Protein AF-A0AAE3XKZ6-F1 (afdb_monomer_lite)

Sequence (153 aa):
MNQTIFKSIVPLAIIIVLFLSAFKDASKTRTFNVNGKDVKVLIPNDAQFIGKYKGSKSGFLVLNADGTGEFKYDYAYNENACPDKSFDIEWGLILESDGMPLKFEREYGYSYPVILKSQSGNHFEGCTEKILVDYLLVKKDGVHVSSSDDWKK

Foldseek 3Di:
DDDDDDDDCDPPPPPPPPPPPPDPPPFDKDWDQDPNDTFIFTLDQDPQPAAWFAAPAHWIWGAHSVQKIKTADRDDPPPQPQPNDIFIKGKGFTADPVRDGDWDQDPFGIKTWMKIATPDQAAPDSSDHRIDIWIFGQGPVGTATGPHPGRGD

pLDDT: mean 82.16, std 16.88, range [40.28, 97.5]

Organism: NCBI:txid866807

Structure (mmCIF, N/CA/C/O backbone):
data_AF-A0AAE3XKZ6-F1
#
_entry.id   AF-A0AAE3XKZ6-F1
#
loop_
_atom_site.group_PDB
_atom_site.id
_atom_site.type_symbol
_atom_site.label_atom_id
_atom_site.label_alt_id
_atom_site.label_comp_id
_atom_site.label_asym_id
_atom_site.label_entity_id
_atom_site.label_seq_id
_atom_site.pdbx_PDB_ins_code
_atom_site.Cartn_x
_atom_site.Cartn_y
_atom_site.Cartn_z
_atom_site.occupancy
_atom_site.B_iso_or_equiv
_atom_site.auth_seq_id
_atom_site.auth_comp_id
_atom_site.auth_asym_id
_atom_site.auth_atom_id
_atom_site.pdbx_PDB_model_num
ATOM 1 N N . MET A 1 1 ? -26.130 -57.502 53.503 1.00 43.00 1 MET A N 1
ATOM 2 C CA . MET A 1 1 ? -24.767 -56.934 53.416 1.00 43.00 1 MET A CA 1
ATOM 3 C C . MET A 1 1 ? -24.661 -56.183 52.096 1.00 43.00 1 MET A C 1
ATOM 5 O O . MET A 1 1 ? -24.455 -56.823 51.078 1.00 43.00 1 MET A O 1
ATOM 9 N N . ASN A 1 2 ? -24.885 -54.866 52.093 1.00 40.28 2 ASN A N 1
ATOM 10 C CA . ASN A 1 2 ? -24.761 -54.032 50.891 1.00 40.28 2 ASN A CA 1
ATOM 11 C C . ASN A 1 2 ? -23.495 -53.187 51.016 1.00 40.28 2 ASN A C 1
ATOM 13 O O . ASN A 1 2 ? -23.367 -52.415 51.963 1.00 40.28 2 ASN A O 1
ATOM 17 N N . GLN A 1 3 ? -22.554 -53.385 50.093 1.00 46.97 3 GLN A N 1
ATOM 18 C CA . GLN A 1 3 ? -21.305 -52.637 50.035 1.00 46.97 3 GLN A CA 1
ATOM 19 C C . GLN A 1 3 ? -21.510 -51.296 49.325 1.00 46.97 3 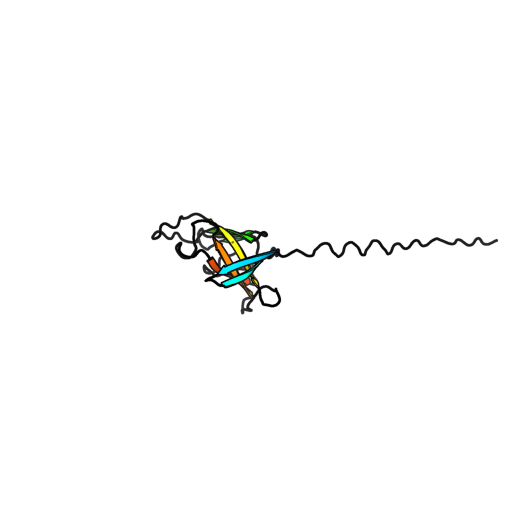GLN A C 1
ATOM 21 O O . GLN A 1 3 ? -21.991 -51.229 48.195 1.00 46.97 3 GLN A O 1
ATOM 26 N N . THR A 1 4 ? -21.115 -50.233 50.016 1.00 51.66 4 THR A N 1
ATOM 27 C CA . THR A 1 4 ? -21.070 -48.849 49.550 1.00 51.66 4 THR A CA 1
ATOM 28 C C . THR A 1 4 ? -19.825 -48.646 48.684 1.00 51.66 4 THR A C 1
ATOM 30 O O . THR A 1 4 ? -18.706 -48.776 49.176 1.00 51.66 4 THR A O 1
ATOM 33 N N . ILE A 1 5 ? -19.996 -48.309 47.403 1.00 54.22 5 ILE A N 1
ATOM 34 C CA . ILE A 1 5 ? -18.893 -47.923 46.510 1.00 54.22 5 ILE A CA 1
ATOM 35 C C . ILE A 1 5 ? -18.830 -46.392 46.463 1.00 54.22 5 ILE A C 1
ATOM 37 O O . ILE A 1 5 ? -19.607 -45.752 45.757 1.00 54.22 5 ILE A O 1
ATOM 41 N N . PHE A 1 6 ? -17.887 -45.802 47.197 1.00 51.69 6 PHE A N 1
ATOM 42 C CA . PHE A 1 6 ? -17.476 -44.411 46.997 1.00 51.69 6 PHE A CA 1
ATOM 43 C C . PHE A 1 6 ? -16.521 -44.348 45.796 1.00 51.69 6 PHE A C 1
ATOM 45 O O . PHE A 1 6 ? -15.368 -44.766 45.885 1.00 51.69 6 PHE A O 1
ATOM 52 N N . LYS A 1 7 ? -17.001 -43.838 44.654 1.00 51.47 7 LYS A N 1
ATOM 53 C CA . LYS A 1 7 ? -16.144 -43.484 43.515 1.00 51.47 7 LYS A CA 1
ATOM 54 C C . LYS A 1 7 ? -15.578 -42.082 43.726 1.00 51.47 7 LYS A C 1
ATOM 56 O O . LYS A 1 7 ? -16.319 -41.107 43.791 1.00 51.47 7 LYS A O 1
ATOM 61 N N . SER A 1 8 ? -14.256 -42.021 43.824 1.00 54.44 8 SER A N 1
ATOM 62 C CA . SER A 1 8 ? -13.452 -40.802 43.841 1.00 54.44 8 SER A CA 1
ATOM 63 C C . SER A 1 8 ? -13.639 -40.029 42.529 1.00 54.44 8 SER A C 1
ATOM 65 O O . SER A 1 8 ? -13.250 -40.510 41.464 1.00 54.44 8 SER A O 1
ATOM 67 N N . ILE A 1 9 ? -14.269 -38.854 42.593 1.00 58.16 9 ILE A N 1
ATOM 68 C CA . ILE A 1 9 ? -14.385 -37.917 41.469 1.00 58.16 9 ILE A CA 1
ATOM 69 C C . ILE A 1 9 ? -13.189 -36.967 41.568 1.00 58.16 9 ILE A C 1
ATOM 71 O O . ILE A 1 9 ? -13.232 -35.955 42.261 1.00 58.16 9 ILE A O 1
ATOM 75 N N . VAL A 1 10 ? -12.093 -37.323 40.902 1.00 57.53 10 VAL A N 1
ATOM 76 C CA . VAL A 1 10 ? -10.996 -36.384 40.631 1.00 57.53 10 VAL A CA 1
ATOM 77 C C . VAL A 1 10 ? -11.523 -35.351 39.621 1.00 57.53 10 VAL A C 1
ATOM 79 O O . VAL A 1 10 ? -12.139 -35.753 38.630 1.00 57.53 10 VAL A O 1
ATOM 82 N N . PRO A 1 11 ? -11.346 -34.033 39.835 1.00 51.25 11 PRO A N 1
ATOM 83 C CA . PRO A 1 11 ? -11.998 -33.020 39.016 1.00 51.25 11 PRO A CA 1
ATOM 84 C C . PRO A 1 11 ? -11.310 -32.922 37.650 1.00 51.25 11 PRO A C 1
ATOM 86 O O . PRO A 1 11 ? -10.300 -32.243 37.479 1.00 51.25 11 PRO A O 1
ATOM 89 N N . LEU A 1 12 ? -11.898 -33.573 36.647 1.00 50.00 12 LEU A N 1
ATOM 90 C CA . LEU A 1 12 ? -11.538 -33.500 35.225 1.00 50.00 12 LEU A CA 1
ATOM 91 C C . LEU A 1 12 ? -11.951 -32.150 34.589 1.00 50.00 12 LEU A C 1
ATOM 93 O O . LEU A 1 12 ? -12.430 -32.105 33.462 1.00 50.00 12 LEU A O 1
ATOM 97 N N . ALA A 1 13 ? -11.834 -31.045 35.330 1.00 51.38 13 ALA A N 1
ATOM 98 C CA . ALA A 1 13 ? -12.337 -29.725 34.933 1.00 51.38 13 ALA A CA 1
ATOM 99 C C . ALA A 1 13 ? -11.230 -28.666 34.748 1.00 51.38 13 ALA A C 1
ATOM 101 O O . ALA A 1 13 ? -11.522 -27.543 34.353 1.00 51.38 13 ALA A O 1
ATOM 102 N N . ILE A 1 14 ? -9.956 -29.001 34.998 1.00 51.72 14 ILE A N 1
ATOM 103 C CA . ILE A 1 14 ? -8.852 -28.015 35.074 1.00 51.72 14 ILE A CA 1
ATOM 104 C C . ILE A 1 14 ? -7.920 -28.037 33.836 1.00 51.72 14 ILE A C 1
ATOM 106 O O . ILE A 1 14 ? -6.940 -27.307 33.785 1.00 51.72 14 ILE A O 1
ATOM 110 N N . ILE A 1 15 ? -8.221 -28.808 32.780 1.00 51.91 15 ILE A N 1
ATOM 111 C CA . ILE A 1 15 ? -7.340 -28.903 31.585 1.00 51.91 15 ILE A CA 1
ATOM 112 C C . ILE A 1 15 ? -7.881 -28.141 30.352 1.00 51.91 15 ILE A C 1
ATOM 114 O O . ILE A 1 15 ? -7.160 -27.949 29.380 1.00 51.91 15 ILE A O 1
ATOM 118 N N . ILE A 1 16 ? -9.104 -27.595 30.392 1.00 52.44 16 ILE A N 1
ATOM 119 C CA . ILE A 1 16 ? -9.720 -26.913 29.228 1.00 52.44 16 ILE A CA 1
ATOM 120 C C . ILE A 1 16 ? -9.488 -25.383 29.218 1.00 52.44 16 ILE A C 1
ATOM 122 O O . ILE A 1 16 ? -9.698 -24.727 28.203 1.00 52.44 16 ILE A O 1
ATOM 126 N N . VAL A 1 17 ? -8.970 -24.789 30.300 1.00 49.69 17 VAL A N 1
ATOM 127 C CA . VAL A 1 17 ? -8.809 -23.319 30.403 1.00 49.69 17 VAL A CA 1
ATOM 128 C C . VAL A 1 17 ? -7.483 -22.799 29.808 1.00 49.69 17 VAL A C 1
ATOM 130 O O . VAL A 1 17 ? -7.335 -21.602 29.586 1.00 49.69 17 VAL A O 1
ATOM 133 N N . LEU A 1 18 ? -6.526 -23.671 29.467 1.00 49.06 18 LEU A N 1
ATOM 134 C CA . LEU A 1 18 ? -5.186 -23.260 29.003 1.00 49.06 18 LEU A CA 1
ATOM 135 C C . LEU A 1 18 ? -5.008 -23.163 27.476 1.00 49.06 18 LEU A C 1
ATOM 137 O O . LEU A 1 18 ? -3.939 -22.760 27.029 1.00 49.06 18 LEU A O 1
ATOM 141 N N . PHE A 1 19 ? -6.029 -23.476 26.670 1.00 50.69 19 PHE A N 1
ATOM 142 C CA . PHE A 1 19 ? -5.918 -23.461 25.199 1.00 50.69 19 PHE A CA 1
ATOM 143 C C . PHE A 1 19 ? -6.570 -22.252 24.503 1.00 50.69 19 PHE A C 1
ATOM 145 O O . PHE A 1 19 ? -6.571 -22.177 23.278 1.00 50.69 19 PHE A O 1
ATOM 152 N N . LEU A 1 20 ? -7.107 -21.285 25.257 1.00 52.12 20 LEU A N 1
ATOM 153 C CA . LEU A 1 20 ? -7.819 -20.119 24.703 1.00 52.12 20 LEU A CA 1
ATOM 154 C C . LEU A 1 20 ? -6.960 -18.850 24.549 1.00 52.12 20 LEU A C 1
ATOM 156 O O . LEU A 1 20 ? -7.454 -17.837 24.065 1.00 52.12 20 LEU A O 1
ATOM 160 N N . SER A 1 21 ? -5.680 -18.875 24.928 1.00 48.94 21 SER A N 1
ATOM 161 C CA . SER A 1 21 ? -4.798 -17.695 24.886 1.00 48.94 21 SER A CA 1
ATOM 162 C C . SER A 1 21 ? -3.823 -17.654 23.698 1.00 48.94 21 SER A C 1
ATOM 164 O O . SER A 1 21 ? -3.067 -16.692 23.579 1.00 48.94 21 SER A O 1
ATOM 166 N N . ALA A 1 22 ? -3.830 -18.650 22.803 1.00 51.69 22 ALA A N 1
ATOM 167 C CA . ALA A 1 22 ? -2.745 -18.854 21.833 1.00 51.69 22 ALA A CA 1
ATOM 168 C C . ALA A 1 22 ? -2.885 -18.142 20.472 1.00 51.69 22 ALA A C 1
ATOM 170 O O . ALA A 1 22 ? -1.966 -18.227 19.666 1.00 51.69 22 ALA A O 1
ATOM 171 N N . PHE A 1 23 ? -3.967 -17.407 20.204 1.00 54.72 23 PHE A N 1
ATOM 172 C CA . PHE A 1 23 ? -4.145 -16.733 18.907 1.00 54.72 23 PHE A CA 1
ATOM 173 C C . PHE A 1 23 ? -4.517 -15.259 19.067 1.00 54.72 23 PHE A C 1
ATOM 175 O O . PHE A 1 23 ? -5.486 -14.773 18.494 1.00 54.72 23 PHE A O 1
ATOM 182 N N . LYS A 1 24 ? -3.736 -14.512 19.854 1.00 53.31 24 LYS A N 1
ATOM 183 C CA . LYS A 1 24 ? -3.596 -13.083 19.560 1.00 53.31 24 LYS A CA 1
ATOM 184 C C . LYS A 1 24 ? -2.589 -12.982 18.428 1.00 53.31 24 LYS A C 1
ATOM 186 O O . LYS A 1 24 ? -1.390 -12.922 18.689 1.00 53.31 24 LYS A O 1
ATOM 191 N N . ASP A 1 25 ? -3.079 -13.021 17.190 1.00 61.12 25 ASP A N 1
ATOM 192 C CA . ASP A 1 25 ? -2.306 -12.587 16.031 1.00 61.12 25 ASP A CA 1
ATOM 193 C C . ASP A 1 25 ? -1.732 -11.211 16.359 1.00 61.12 25 ASP A C 1
ATOM 195 O O . ASP A 1 25 ? -2.457 -10.218 16.442 1.00 61.12 25 ASP A O 1
ATOM 199 N N . ALA A 1 26 ? -0.436 -11.169 16.667 1.00 62.91 26 ALA A N 1
ATOM 200 C CA . ALA A 1 26 ? 0.248 -9.939 17.010 1.00 62.91 26 ALA A CA 1
ATOM 201 C C . ALA A 1 26 ? 0.413 -9.148 15.716 1.00 62.91 26 ALA A C 1
ATOM 203 O O . ALA A 1 26 ? 1.452 -9.213 15.059 1.00 62.91 26 ALA A O 1
ATOM 204 N N . SER A 1 27 ? -0.645 -8.440 15.327 1.00 70.00 27 SER A N 1
ATOM 205 C CA . SER A 1 27 ? -0.598 -7.479 14.242 1.00 70.00 27 SER A CA 1
ATOM 206 C C . SER A 1 27 ? 0.545 -6.512 14.532 1.00 70.00 27 SER A C 1
ATOM 208 O O . SER A 1 27 ? 0.570 -5.857 15.581 1.00 70.00 27 SER A O 1
ATOM 210 N N . LYS A 1 28 ? 1.536 -6.474 13.644 1.00 89.50 28 LYS A N 1
ATOM 211 C CA . LYS A 1 28 ? 2.734 -5.661 13.851 1.00 89.50 28 LYS A CA 1
ATOM 212 C C . LYS A 1 28 ? 2.410 -4.225 13.472 1.00 89.50 28 LYS A C 1
ATOM 214 O O . LYS A 1 28 ? 1.705 -3.982 12.500 1.00 89.50 28 LYS A O 1
ATOM 219 N N . THR A 1 29 ? 2.938 -3.262 14.215 1.00 93.44 29 THR A N 1
ATOM 220 C CA . THR A 1 29 ? 2.846 -1.848 13.834 1.00 93.44 29 THR A CA 1
ATOM 221 C C . THR A 1 29 ? 4.214 -1.316 13.446 1.00 93.44 29 THR A C 1
ATOM 223 O O . THR A 1 29 ? 5.218 -1.727 14.028 1.00 93.44 29 THR A O 1
ATOM 226 N N . ARG A 1 30 ? 4.252 -0.371 12.509 1.00 94.69 30 ARG A N 1
ATOM 227 C CA . ARG A 1 30 ? 5.458 0.366 12.105 1.00 94.69 30 ARG A CA 1
ATOM 228 C C . ARG A 1 30 ? 5.140 1.859 12.052 1.00 94.69 30 ARG A C 1
ATOM 230 O O . ARG A 1 30 ? 3.975 2.236 11.987 1.00 94.69 30 ARG A O 1
ATOM 237 N N . THR A 1 31 ? 6.165 2.701 12.076 1.00 96.12 31 THR A N 1
ATOM 238 C CA . THR A 1 31 ? 6.031 4.140 11.831 1.00 96.12 31 THR A CA 1
ATOM 239 C C . THR A 1 31 ? 6.758 4.503 10.543 1.00 96.12 31 THR A C 1
ATOM 241 O O . THR A 1 31 ? 7.909 4.107 10.348 1.00 96.12 31 THR A O 1
ATOM 244 N N . PHE A 1 32 ? 6.096 5.264 9.678 1.00 94.88 32 PHE A N 1
ATOM 245 C CA . PHE A 1 32 ? 6.702 5.904 8.514 1.00 94.88 32 PHE A CA 1
ATOM 246 C C . PHE A 1 32 ? 6.743 7.415 8.717 1.00 94.88 32 PHE A C 1
ATOM 248 O O . PHE A 1 32 ? 5.802 7.982 9.260 1.00 94.88 32 PHE A O 1
ATOM 255 N N . ASN A 1 33 ? 7.805 8.074 8.257 1.00 93.75 33 ASN A N 1
ATOM 256 C CA . ASN A 1 33 ? 7.850 9.532 8.213 1.00 93.75 33 ASN A CA 1
ATOM 257 C C . ASN A 1 33 ? 7.366 10.002 6.836 1.00 93.75 33 ASN A C 1
ATOM 259 O O . ASN A 1 33 ? 8.064 9.806 5.845 1.00 93.75 33 ASN A O 1
ATOM 263 N N . VAL A 1 34 ? 6.166 10.574 6.776 1.00 92.00 34 VAL A N 1
ATOM 264 C CA . VAL A 1 34 ? 5.533 11.079 5.553 1.00 92.00 34 VAL A CA 1
ATOM 265 C C . VAL A 1 34 ? 5.507 12.600 5.630 1.00 92.00 34 VAL A C 1
ATOM 267 O O . VAL A 1 34 ? 4.826 13.164 6.486 1.00 92.00 34 VAL A O 1
ATOM 270 N N . ASN A 1 35 ? 6.259 13.278 4.760 1.00 90.06 35 ASN A N 1
ATOM 271 C CA . ASN A 1 35 ? 6.336 14.746 4.716 1.00 90.06 35 ASN A CA 1
ATOM 272 C C . ASN A 1 35 ? 6.650 15.382 6.086 1.00 90.06 35 ASN A C 1
ATOM 274 O O . ASN A 1 35 ? 6.020 16.357 6.497 1.00 90.06 35 ASN A O 1
ATOM 278 N N . GLY A 1 36 ? 7.597 14.792 6.825 1.00 91.81 36 GLY A N 1
ATOM 279 C CA . GLY A 1 36 ? 8.010 15.269 8.147 1.00 91.81 36 GLY A CA 1
ATOM 280 C C . GLY A 1 36 ? 7.074 14.879 9.294 1.00 91.81 36 GLY A C 1
ATOM 281 O O . GLY A 1 36 ? 7.331 15.270 10.430 1.00 91.81 36 GLY A O 1
ATOM 282 N N . LYS A 1 37 ? 6.009 14.111 9.033 1.00 94.56 37 LYS A N 1
ATOM 283 C CA . LYS A 1 37 ? 5.075 13.626 10.056 1.00 94.56 37 LYS A CA 1
ATOM 284 C C . LYS A 1 37 ? 5.204 12.125 10.248 1.00 94.56 37 LYS A C 1
ATOM 286 O O . LYS A 1 37 ? 5.184 11.366 9.282 1.00 94.56 37 LYS A O 1
ATOM 291 N N . ASP A 1 38 ? 5.264 11.699 11.501 1.00 96.00 38 ASP A N 1
ATOM 292 C CA . ASP A 1 38 ? 5.258 10.284 11.847 1.00 96.00 38 ASP A CA 1
ATOM 293 C C . ASP A 1 38 ? 3.836 9.724 11.750 1.00 96.00 38 ASP A C 1
ATOM 295 O O . ASP A 1 38 ? 2.927 10.139 12.470 1.00 96.00 38 ASP A O 1
ATOM 299 N N . VAL A 1 39 ? 3.646 8.769 10.841 1.00 96.31 39 VAL A N 1
ATOM 300 C CA . VAL A 1 39 ? 2.387 8.066 10.606 1.00 96.31 39 VAL A CA 1
ATOM 301 C C . VAL A 1 39 ? 2.550 6.621 11.046 1.00 96.31 39 VAL A C 1
ATOM 303 O O . VAL A 1 39 ? 3.386 5.880 10.522 1.00 96.31 39 VAL A O 1
ATOM 306 N N . LYS A 1 40 ? 1.743 6.211 12.026 1.00 96.44 40 LYS A N 1
ATOM 307 C CA . LYS A 1 40 ? 1.706 4.828 12.492 1.00 96.44 40 LYS A CA 1
ATOM 308 C C . LYS A 1 40 ? 0.849 3.991 11.549 1.00 96.44 40 LYS A C 1
ATOM 310 O O . LYS A 1 40 ? -0.273 4.369 11.216 1.00 96.44 40 LYS A O 1
ATOM 315 N N . VAL A 1 41 ? 1.375 2.838 11.164 1.00 96.75 41 VAL A N 1
ATOM 316 C CA . VAL A 1 41 ? 0.704 1.878 10.295 1.00 96.75 41 VAL A CA 1
ATOM 317 C C . VAL A 1 41 ? 0.586 0.508 10.948 1.00 96.75 41 VAL A C 1
ATOM 319 O O . VAL A 1 41 ? 1.420 0.118 11.772 1.00 96.75 41 VAL A O 1
ATOM 322 N N . LEU A 1 42 ? -0.439 -0.231 10.540 1.00 96.12 42 LEU A N 1
ATOM 323 C CA . LEU A 1 42 ? -0.629 -1.647 10.803 1.00 96.12 42 LEU A CA 1
ATOM 324 C C . LEU A 1 42 ? -0.072 -2.470 9.648 1.00 96.12 42 LEU A C 1
ATOM 326 O O . LEU A 1 42 ? -0.373 -2.204 8.489 1.00 96.12 42 LEU A O 1
ATOM 330 N N . ILE A 1 43 ? 0.667 -3.519 9.970 1.00 94.75 43 ILE A N 1
ATOM 331 C CA . ILE A 1 43 ? 0.971 -4.613 9.056 1.00 94.75 43 ILE A CA 1
ATOM 332 C C . ILE A 1 43 ? -0.097 -5.678 9.328 1.00 94.75 43 ILE A C 1
ATOM 334 O O . ILE A 1 43 ? -0.026 -6.352 10.365 1.00 94.75 43 ILE A O 1
ATOM 338 N N . PRO A 1 44 ? -1.146 -5.775 8.492 1.00 89.31 44 PRO A N 1
ATOM 339 C CA . PRO A 1 44 ? -2.227 -6.711 8.746 1.00 89.31 44 PRO A CA 1
ATOM 340 C C . PRO A 1 44 ? -1.745 -8.145 8.496 1.00 89.31 44 PRO A C 1
ATOM 342 O O . PRO A 1 44 ? -1.145 -8.437 7.466 1.00 89.31 44 PRO A O 1
ATOM 345 N N . ASN A 1 45 ? -2.088 -9.059 9.407 1.00 84.50 45 ASN A N 1
ATOM 346 C CA . ASN A 1 45 ? -1.956 -10.505 9.173 1.00 84.50 45 ASN A CA 1
ATOM 347 C C . ASN A 1 45 ? -3.123 -11.063 8.336 1.00 84.50 45 ASN A C 1
ATOM 349 O O . ASN A 1 45 ? -3.193 -12.262 8.078 1.00 84.50 45 ASN A O 1
ATOM 353 N N . ASP A 1 46 ? -4.065 -10.207 7.938 1.00 87.12 46 ASP A N 1
ATOM 354 C CA . ASP A 1 46 ? -5.249 -10.610 7.197 1.00 87.12 46 ASP A CA 1
ATOM 355 C C . ASP A 1 46 ? -4.886 -11.023 5.762 1.00 87.12 46 ASP A C 1
ATOM 357 O O . ASP A 1 46 ? -4.403 -10.222 4.950 1.00 87.12 46 ASP A O 1
ATOM 361 N N . ALA A 1 47 ? -5.166 -12.288 5.444 1.00 88.00 47 ALA A N 1
ATOM 362 C CA . ALA A 1 47 ? -4.916 -12.887 4.141 1.00 88.00 47 ALA A CA 1
ATOM 363 C C . ALA A 1 47 ? -5.640 -12.162 2.992 1.00 88.00 47 ALA A C 1
ATOM 365 O O . ALA A 1 47 ? -5.226 -12.293 1.835 1.00 88.00 47 ALA A O 1
ATOM 366 N N . GLN A 1 48 ? -6.686 -11.371 3.272 1.00 93.31 48 GLN A N 1
ATOM 367 C CA . GLN A 1 48 ? -7.381 -10.611 2.235 1.00 93.31 48 GLN A CA 1
ATOM 368 C C . GLN A 1 48 ? -6.456 -9.597 1.543 1.00 93.31 48 GLN A C 1
ATOM 370 O O . GLN A 1 48 ? -6.505 -9.480 0.319 1.00 93.31 48 GLN A O 1
ATOM 375 N N . PHE A 1 49 ? -5.542 -8.948 2.278 1.00 94.44 49 PHE A N 1
ATOM 376 C CA . PHE A 1 49 ? -4.638 -7.926 1.728 1.00 94.44 49 PHE A CA 1
ATOM 377 C C . PHE A 1 49 ? -3.312 -8.495 1.203 1.00 94.44 49 PHE A C 1
ATOM 379 O O . PHE A 1 49 ? -2.669 -7.885 0.352 1.00 94.44 49 PHE A O 1
ATOM 386 N N . ILE A 1 50 ? -2.898 -9.666 1.681 1.00 95.25 50 ILE A N 1
ATOM 387 C CA . ILE A 1 50 ? -1.609 -10.278 1.327 1.00 95.25 50 ILE A CA 1
ATOM 388 C C . ILE A 1 50 ? -1.708 -10.983 -0.025 1.00 95.25 50 ILE A C 1
ATOM 390 O O . ILE A 1 50 ? -2.599 -11.805 -0.230 1.00 95.25 50 ILE A O 1
ATOM 394 N N . GLY A 1 51 ? -0.780 -10.718 -0.941 1.00 95.56 51 GLY A N 1
ATOM 395 C CA . GLY A 1 51 ? -0.711 -11.382 -2.244 1.00 95.56 51 GLY A CA 1
ATOM 396 C C . GLY A 1 51 ? -0.241 -10.467 -3.368 1.00 95.56 51 GLY A C 1
ATOM 397 O O . GLY A 1 51 ? 0.264 -9.374 -3.123 1.00 95.56 51 GLY A O 1
ATOM 398 N N . LYS A 1 52 ? -0.393 -10.940 -4.610 1.00 96.00 52 LYS A N 1
ATOM 399 C CA . LYS A 1 52 ? 0.012 -10.220 -5.821 1.00 96.00 52 LYS A CA 1
ATOM 400 C C . LYS A 1 52 ? -1.199 -9.603 -6.515 1.00 96.00 52 LYS A C 1
ATOM 402 O O . LYS A 1 52 ? -2.094 -10.327 -6.923 1.00 96.00 52 LYS A O 1
ATOM 407 N N . TYR A 1 53 ? -1.163 -8.295 -6.707 1.00 94.44 53 TYR A N 1
ATOM 408 C CA . TYR A 1 53 ? -2.103 -7.500 -7.484 1.00 94.44 53 TYR A CA 1
ATOM 409 C C . TYR A 1 53 ? -1.493 -7.244 -8.856 1.00 94.44 53 TYR A C 1
ATOM 411 O O . TYR A 1 53 ? -0.344 -6.811 -8.949 1.00 94.44 53 TYR A O 1
ATOM 419 N N . LYS A 1 54 ? -2.230 -7.541 -9.921 1.00 92.69 54 LYS A N 1
ATOM 420 C CA . LYS A 1 54 ? -1.773 -7.373 -11.301 1.00 92.69 54 LYS A CA 1
ATOM 421 C C . LYS A 1 54 ? -2.376 -6.117 -11.902 1.00 92.69 54 LYS A C 1
ATOM 423 O O . LYS A 1 54 ? -3.583 -5.908 -11.795 1.00 92.69 54 LYS A O 1
ATOM 428 N N . GLY A 1 55 ? -1.529 -5.333 -12.556 1.00 87.19 55 GLY A N 1
ATOM 429 C CA . GLY A 1 55 ? -1.959 -4.232 -13.396 1.00 87.19 55 GLY A CA 1
ATOM 430 C C . GLY A 1 55 ? -2.537 -4.672 -14.727 1.00 87.19 55 GLY A C 1
ATOM 431 O O . GLY A 1 55 ? -2.582 -5.859 -15.055 1.00 87.19 55 GLY A O 1
ATOM 432 N N . SER A 1 56 ? -3.001 -3.684 -15.486 1.00 82.81 56 SER A N 1
ATOM 433 C CA . SER A 1 56 ? -3.628 -3.886 -16.791 1.00 82.81 56 SER A CA 1
ATOM 434 C C . SER A 1 56 ? -2.631 -4.350 -17.859 1.00 82.81 56 SER A C 1
ATOM 436 O O . SER A 1 56 ? -3.016 -5.024 -18.815 1.00 82.81 56 SER A O 1
ATOM 438 N N . LYS A 1 57 ? -1.347 -4.006 -17.695 1.00 85.62 57 LYS A N 1
ATOM 439 C CA . LYS A 1 57 ? -0.242 -4.381 -18.579 1.00 85.62 57 LYS A CA 1
ATOM 440 C C . LYS A 1 57 ? 0.723 -5.315 -17.842 1.00 85.62 57 LYS A C 1
ATOM 442 O O . LYS A 1 57 ? 0.414 -6.484 -17.630 1.00 85.62 57 LYS A O 1
ATOM 447 N N . SER A 1 58 ? 1.926 -4.843 -17.518 1.00 87.94 58 SER A N 1
ATOM 448 C CA . SER A 1 58 ? 2.996 -5.642 -16.909 1.00 87.94 58 SER A CA 1
ATOM 449 C C . SER A 1 58 ? 3.306 -5.241 -15.464 1.00 87.94 58 SER A C 1
ATOM 451 O O . SER A 1 58 ? 4.176 -5.859 -14.840 1.00 87.94 58 SER A O 1
ATOM 453 N N . GLY A 1 59 ? 2.598 -4.238 -14.937 1.00 89.50 59 GLY A N 1
ATOM 454 C CA . GLY A 1 59 ? 2.744 -3.750 -13.574 1.00 89.50 59 GLY A CA 1
ATOM 455 C C . GLY A 1 59 ? 2.164 -4.711 -12.551 1.00 89.50 59 GLY A C 1
ATOM 456 O O . GLY A 1 59 ? 1.292 -5.533 -12.852 1.00 89.50 59 GLY A O 1
ATOM 457 N N . PHE A 1 60 ? 2.675 -4.634 -11.329 1.00 93.38 60 PHE A N 1
ATOM 458 C CA . PHE A 1 60 ? 2.150 -5.407 -10.216 1.00 93.38 60 PHE A CA 1
ATOM 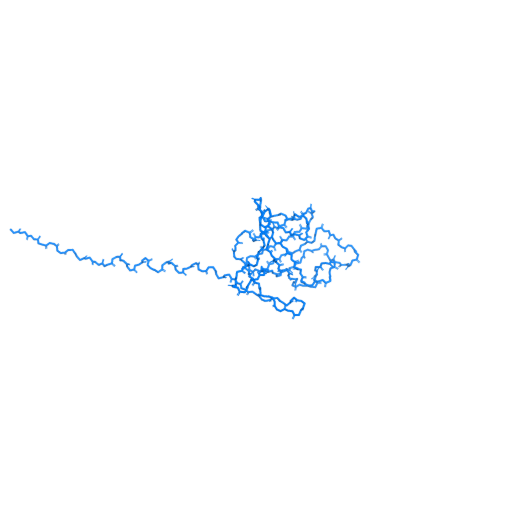459 C C . PHE A 1 60 ? 2.565 -4.832 -8.861 1.00 93.38 60 PHE A C 1
ATOM 461 O O . PHE A 1 60 ? 3.578 -4.147 -8.737 1.00 93.38 60 PHE A O 1
ATOM 468 N N . LEU A 1 61 ? 1.808 -5.201 -7.831 1.00 94.88 61 LEU A N 1
ATOM 469 C CA . LEU A 1 61 ? 2.136 -4.995 -6.423 1.00 94.88 61 LEU A CA 1
ATOM 470 C C . LEU A 1 61 ? 2.112 -6.351 -5.720 1.00 94.88 61 LEU A C 1
ATOM 472 O O . LEU A 1 61 ? 1.145 -7.090 -5.854 1.00 94.88 61 LEU A O 1
ATOM 476 N N . VAL A 1 62 ? 3.144 -6.690 -4.960 1.00 96.88 62 VAL A N 1
ATOM 477 C CA . VAL A 1 62 ? 3.150 -7.832 -4.041 1.00 96.88 62 VAL A CA 1
ATOM 478 C C . VAL A 1 62 ? 3.165 -7.290 -2.623 1.00 96.88 62 VAL A C 1
ATOM 480 O O . VAL A 1 62 ? 4.033 -6.490 -2.293 1.00 96.88 62 VAL A O 1
ATOM 483 N N . LEU A 1 63 ? 2.227 -7.735 -1.791 1.00 97.06 63 LEU A N 1
ATOM 484 C CA . LEU A 1 63 ? 2.163 -7.409 -0.369 1.00 97.06 63 LEU A CA 1
ATOM 485 C C . LEU A 1 63 ? 2.391 -8.674 0.458 1.00 97.06 63 LEU A C 1
ATOM 487 O O . LEU A 1 63 ? 1.587 -9.604 0.388 1.00 97.06 63 LEU A O 1
ATOM 491 N N . ASN A 1 64 ? 3.465 -8.703 1.247 1.00 96.69 64 ASN A N 1
ATOM 492 C CA . ASN A 1 64 ? 3.797 -9.806 2.147 1.00 96.69 64 ASN A CA 1
ATOM 493 C C . ASN A 1 64 ? 3.277 -9.545 3.568 1.00 96.69 64 ASN A C 1
ATOM 495 O O . ASN A 1 64 ? 3.138 -8.399 4.000 1.00 96.69 64 ASN A O 1
ATOM 499 N N . ALA A 1 65 ? 3.050 -10.624 4.321 1.00 95.19 65 ALA A N 1
ATOM 500 C CA . ALA A 1 65 ? 2.526 -10.595 5.693 1.00 95.19 65 ALA A CA 1
ATOM 501 C C . ALA A 1 65 ? 3.441 -9.895 6.715 1.00 95.19 65 ALA A C 1
ATOM 503 O O . ALA A 1 65 ? 3.019 -9.558 7.816 1.00 95.19 65 ALA A O 1
ATOM 504 N N . ASP A 1 66 ? 4.718 -9.708 6.387 1.00 94.56 66 ASP A N 1
ATOM 505 C CA . ASP A 1 66 ? 5.714 -9.077 7.253 1.00 94.56 66 ASP A CA 1
ATOM 506 C C . ASP A 1 66 ? 5.850 -7.560 7.028 1.00 94.56 66 ASP A C 1
ATOM 508 O O . ASP A 1 66 ? 6.685 -6.910 7.667 1.00 94.56 66 ASP A O 1
ATOM 512 N N . GLY A 1 67 ? 5.015 -6.984 6.156 1.00 95.25 67 GLY A N 1
ATOM 513 C CA . GLY A 1 67 ? 5.046 -5.562 5.819 1.00 95.25 67 GLY A CA 1
ATOM 514 C C . GLY A 1 67 ? 6.124 -5.209 4.797 1.00 95.25 67 GLY A C 1
ATOM 515 O O . GLY A 1 67 ? 6.490 -4.037 4.689 1.00 95.25 67 GLY A O 1
ATOM 516 N N . THR A 1 68 ? 6.662 -6.203 4.088 1.00 97.00 68 THR A N 1
ATOM 517 C CA . THR A 1 68 ? 7.484 -6.024 2.884 1.00 97.00 68 THR A CA 1
ATOM 518 C C . THR A 1 68 ? 6.663 -6.294 1.627 1.00 97.00 68 THR A C 1
ATOM 520 O O . THR A 1 68 ? 5.530 -6.780 1.691 1.00 97.00 68 THR A O 1
ATOM 523 N N . GLY A 1 69 ? 7.221 -5.973 0.470 1.00 96.56 69 GLY A N 1
ATOM 524 C CA . GLY A 1 69 ? 6.565 -6.193 -0.800 1.00 96.56 69 GLY A CA 1
ATOM 525 C C . GLY A 1 69 ? 7.448 -5.839 -1.980 1.00 96.56 69 GLY A C 1
ATOM 526 O O . GLY A 1 69 ? 8.610 -5.474 -1.824 1.00 96.56 69 GLY A O 1
ATOM 527 N N . GLU A 1 70 ? 6.851 -5.906 -3.158 1.00 95.88 70 GLU A N 1
ATOM 528 C CA . GLU A 1 70 ? 7.502 -5.587 -4.423 1.00 95.88 70 GLU A CA 1
ATOM 529 C C . GLU A 1 70 ? 6.545 -4.753 -5.274 1.00 95.88 70 GLU A C 1
ATOM 531 O O . GLU A 1 70 ? 5.366 -5.087 -5.394 1.00 95.88 70 GLU A O 1
ATOM 536 N N . PHE A 1 71 ? 7.038 -3.675 -5.873 1.00 93.12 71 PHE A N 1
ATOM 537 C CA . PHE A 1 71 ? 6.256 -2.814 -6.752 1.00 93.12 71 PHE A CA 1
ATOM 538 C C . PHE A 1 71 ? 6.888 -2.764 -8.139 1.00 93.12 71 PHE A C 1
ATOM 540 O O . PHE A 1 71 ? 8.090 -2.543 -8.269 1.00 93.12 71 PHE A O 1
ATOM 547 N N . LYS A 1 72 ? 6.072 -2.920 -9.182 1.00 90.44 72 LYS A N 1
ATOM 548 C CA . LYS A 1 72 ? 6.447 -2.683 -10.576 1.00 90.44 72 LYS A CA 1
ATOM 549 C C . LYS A 1 72 ? 5.397 -1.816 -11.253 1.00 90.44 72 LYS A C 1
ATOM 551 O O . LYS A 1 72 ? 4.222 -2.166 -11.252 1.00 90.44 72 LYS A O 1
ATOM 556 N N . TYR A 1 73 ? 5.833 -0.743 -11.902 1.00 85.75 73 TYR A N 1
ATOM 557 C CA . TYR A 1 73 ? 4.952 0.122 -12.681 1.00 85.75 73 TYR A CA 1
ATOM 558 C C . TYR A 1 73 ? 4.263 -0.602 -13.839 1.00 85.75 73 TYR A C 1
ATOM 560 O O . TYR A 1 73 ? 4.844 -1.484 -14.470 1.00 85.75 73 TYR A O 1
ATOM 568 N N . ASP A 1 74 ? 3.042 -0.167 -14.165 1.00 80.19 74 ASP A N 1
ATOM 569 C CA . ASP A 1 74 ? 2.303 -0.665 -15.335 1.00 80.19 74 ASP A CA 1
ATOM 570 C C . ASP A 1 74 ? 2.807 -0.081 -16.665 1.00 80.19 74 ASP A C 1
ATOM 572 O O . ASP A 1 74 ? 2.424 -0.523 -17.748 1.00 80.19 74 ASP A O 1
ATOM 576 N N . TYR A 1 75 ? 3.674 0.927 -16.597 1.00 75.19 75 TYR A N 1
ATOM 577 C CA . TYR A 1 75 ? 4.268 1.594 -17.744 1.00 75.19 75 TYR A CA 1
ATOM 578 C C . TYR A 1 75 ? 5.705 2.019 -17.439 1.00 75.19 75 TYR A C 1
ATOM 580 O O . TYR A 1 75 ? 6.048 2.346 -16.304 1.00 75.19 75 TYR A O 1
ATOM 588 N N . ALA A 1 76 ? 6.547 2.023 -18.470 1.00 67.56 76 ALA A N 1
ATOM 589 C CA . ALA A 1 76 ? 7.906 2.525 -18.364 1.00 67.56 76 ALA A CA 1
ATOM 590 C C . ALA A 1 76 ? 7.900 4.057 -18.459 1.00 67.56 76 ALA A C 1
ATOM 592 O O . ALA A 1 76 ? 7.411 4.626 -19.438 1.00 67.56 76 ALA A O 1
ATOM 593 N N . TYR A 1 77 ? 8.476 4.728 -17.463 1.00 66.56 77 TYR A N 1
ATOM 594 C CA . TYR A 1 77 ? 8.811 6.147 -17.566 1.00 66.56 77 TYR A CA 1
ATOM 595 C C . TYR A 1 77 ? 10.094 6.274 -18.392 1.00 66.56 77 TYR A C 1
ATOM 597 O O . TYR A 1 77 ? 11.197 6.310 -17.849 1.00 66.56 77 TYR A O 1
ATOM 605 N N . ASN A 1 78 ? 9.952 6.304 -19.718 1.00 58.50 78 ASN A N 1
ATOM 606 C CA . ASN A 1 78 ? 11.090 6.368 -20.642 1.00 58.50 78 ASN A CA 1
ATOM 607 C C . ASN A 1 78 ? 11.935 7.651 -20.490 1.00 58.50 78 ASN A C 1
ATOM 609 O O . ASN A 1 78 ? 13.080 7.672 -20.931 1.00 58.50 78 ASN A O 1
ATOM 613 N N . GLU A 1 79 ? 11.399 8.708 -19.872 1.00 57.28 79 GLU A N 1
ATOM 614 C CA . GLU A 1 79 ? 12.020 10.041 -19.867 1.00 57.28 79 GLU A CA 1
ATOM 615 C C . GLU A 1 79 ? 12.933 10.309 -18.655 1.00 57.28 79 GLU A C 1
ATOM 617 O O . GLU A 1 79 ? 13.846 11.123 -18.757 1.00 57.28 79 GLU A O 1
ATOM 622 N N . ASN A 1 80 ? 12.772 9.578 -17.541 1.00 57.09 80 ASN A N 1
ATOM 623 C CA . ASN A 1 80 ? 13.438 9.901 -16.263 1.00 57.09 80 ASN A CA 1
ATOM 624 C C . ASN A 1 80 ? 14.457 8.854 -15.782 1.00 57.09 80 ASN A C 1
ATOM 626 O O . ASN A 1 80 ? 14.839 8.860 -14.614 1.00 57.09 80 ASN A O 1
ATOM 630 N N . ALA A 1 81 ? 14.891 7.933 -16.650 1.00 62.44 81 ALA A N 1
ATOM 631 C CA . ALA A 1 81 ? 15.805 6.841 -16.285 1.00 62.44 81 ALA A CA 1
ATOM 632 C C . ALA A 1 81 ? 15.309 5.962 -15.114 1.00 62.44 81 ALA A C 1
ATOM 634 O O . ALA A 1 81 ? 16.108 5.297 -14.452 1.00 62.44 81 ALA A O 1
ATOM 635 N N . CYS A 1 82 ? 13.994 5.916 -14.879 1.00 68.88 82 CYS A N 1
ATOM 636 C CA . CYS A 1 82 ? 13.410 4.936 -13.978 1.00 68.88 82 CYS A CA 1
ATOM 637 C C . CYS A 1 82 ? 13.673 3.539 -14.541 1.00 68.88 82 CYS A C 1
ATOM 639 O O . CYS A 1 82 ? 13.235 3.252 -15.659 1.00 68.88 82 CYS A O 1
ATOM 641 N N . PRO A 1 83 ? 14.369 2.653 -13.815 1.00 65.06 83 PRO A N 1
ATOM 642 C CA . PRO A 1 83 ? 14.544 1.295 -14.291 1.00 65.06 83 PRO A CA 1
ATOM 643 C C . PRO A 1 83 ? 13.170 0.629 -14.436 1.00 65.06 83 PRO A C 1
ATOM 645 O O . PRO A 1 83 ? 12.377 0.630 -13.497 1.00 65.06 83 PRO A O 1
ATOM 648 N N . ASP A 1 84 ? 12.903 0.026 -15.601 1.00 75.75 84 ASP A N 1
ATOM 649 C CA . ASP A 1 84 ? 11.754 -0.867 -15.840 1.00 75.75 84 ASP A CA 1
ATOM 650 C C . ASP A 1 84 ? 11.976 -2.213 -15.130 1.00 75.75 84 ASP A C 1
ATOM 652 O O . ASP A 1 84 ? 12.073 -3.296 -15.713 1.00 75.75 84 ASP A O 1
ATOM 656 N N . LYS A 1 85 ? 12.174 -2.121 -13.823 1.00 85.94 85 LYS A N 1
ATOM 657 C CA . LYS A 1 85 ? 12.347 -3.232 -12.909 1.00 85.94 85 LYS A CA 1
ATOM 658 C C . LYS A 1 85 ? 11.442 -2.979 -11.726 1.00 85.94 85 LYS A C 1
ATOM 660 O O . LYS A 1 85 ? 11.136 -1.841 -11.375 1.00 85.94 85 LYS A O 1
ATOM 665 N N . SER A 1 86 ? 11.008 -4.067 -11.127 1.00 91.50 86 SER A N 1
ATOM 666 C CA . SER A 1 86 ? 10.401 -3.989 -9.820 1.00 91.50 86 SER A CA 1
ATOM 667 C C . SER A 1 86 ? 11.405 -3.501 -8.776 1.00 91.50 86 SER A C 1
ATOM 669 O O . SER A 1 86 ? 12.624 -3.569 -8.971 1.00 91.50 86 SER A O 1
ATOM 671 N N . PHE A 1 87 ? 10.882 -3.011 -7.661 1.00 92.19 87 PHE A N 1
ATOM 672 C CA . PHE A 1 87 ? 11.679 -2.626 -6.509 1.00 92.19 87 PHE A CA 1
ATOM 673 C C . PHE A 1 87 ? 10.986 -2.986 -5.201 1.00 92.19 87 PHE A C 1
ATOM 675 O O . PHE A 1 87 ? 9.756 -3.040 -5.118 1.00 92.19 87 PHE A O 1
ATOM 682 N N . ASP A 1 88 ? 11.809 -3.216 -4.184 1.00 95.75 88 ASP A N 1
ATOM 683 C CA . ASP A 1 88 ? 11.352 -3.605 -2.858 1.00 95.75 88 ASP A CA 1
ATOM 684 C C . ASP A 1 88 ? 10.696 -2.433 -2.133 1.00 95.75 88 ASP A C 1
ATOM 686 O O . ASP A 1 88 ? 11.183 -1.292 -2.156 1.00 95.75 88 ASP A O 1
ATOM 690 N N . ILE A 1 89 ? 9.599 -2.741 -1.450 1.00 96.62 89 ILE A N 1
ATOM 691 C CA . ILE A 1 89 ? 8.836 -1.782 -0.666 1.00 96.62 89 ILE A CA 1
ATOM 692 C C . ILE A 1 89 ? 8.584 -2.285 0.755 1.00 96.62 89 ILE A C 1
ATOM 694 O O . ILE A 1 89 ? 8.531 -3.478 1.043 1.00 96.62 89 ILE A O 1
ATOM 698 N N . GLU A 1 90 ? 8.360 -1.335 1.647 1.00 97.19 90 GLU A N 1
ATOM 699 C CA . GLU A 1 90 ? 7.705 -1.511 2.933 1.00 97.19 90 GLU A CA 1
ATOM 700 C C . GLU A 1 90 ? 6.268 -1.020 2.831 1.00 97.19 90 GLU A C 1
ATOM 702 O O . GLU A 1 90 ? 6.008 -0.034 2.143 1.00 97.19 90 GLU A O 1
ATOM 707 N N . TRP A 1 91 ? 5.340 -1.647 3.550 1.00 97.12 91 TRP A N 1
ATOM 708 C CA . TRP A 1 91 ? 3.950 -1.209 3.525 1.00 97.12 91 TRP A CA 1
ATOM 709 C C . TRP A 1 91 ? 3.218 -1.357 4.859 1.00 97.12 91 TRP A C 1
ATOM 711 O O . TRP A 1 91 ? 3.657 -2.073 5.762 1.00 97.12 91 TRP A O 1
ATOM 721 N N . GLY A 1 92 ? 2.085 -0.661 4.970 1.00 97.44 92 GLY A N 1
ATOM 722 C CA . GLY A 1 92 ? 1.113 -0.849 6.045 1.00 97.44 92 GLY A CA 1
ATOM 723 C C . GLY A 1 92 ? -0.137 0.023 5.892 1.00 97.44 92 GLY A C 1
ATOM 724 O O . GLY A 1 92 ? -0.114 1.047 5.207 1.00 97.44 92 GLY A O 1
ATOM 725 N N . LEU A 1 93 ? -1.228 -0.387 6.539 1.00 97.50 93 LEU A N 1
ATOM 726 C CA . LEU A 1 93 ? -2.495 0.348 6.598 1.00 97.50 93 LEU A CA 1
ATOM 727 C C . LEU A 1 93 ? -2.412 1.474 7.624 1.00 97.50 93 LEU A C 1
ATOM 729 O O . LEU A 1 93 ? -1.911 1.261 8.726 1.00 97.50 93 LEU A O 1
ATOM 733 N N . ILE A 1 94 ? -2.930 2.655 7.301 1.00 96.62 94 ILE A N 1
ATOM 734 C CA . ILE A 1 94 ? -2.952 3.776 8.252 1.00 96.62 94 ILE A CA 1
ATOM 735 C C . ILE A 1 94 ? -3.882 3.440 9.425 1.00 96.62 94 ILE A C 1
ATOM 737 O O . ILE A 1 94 ? -4.950 2.869 9.222 1.00 96.62 94 ILE A O 1
ATOM 741 N N . LEU A 1 95 ? -3.473 3.781 10.649 1.00 95.31 95 LEU A N 1
ATOM 742 C CA . LEU A 1 95 ? -4.276 3.584 11.857 1.00 95.31 95 LEU A CA 1
ATOM 743 C C . LEU A 1 95 ? -5.071 4.837 12.243 1.00 95.31 95 LEU A C 1
ATOM 745 O O . LEU A 1 95 ? -4.580 5.959 12.117 1.00 95.31 95 LEU A O 1
ATOM 749 N N . GLU A 1 96 ? -6.266 4.627 12.787 1.00 94.44 96 GLU A N 1
ATOM 750 C CA . GLU A 1 96 ? -7.021 5.625 13.546 1.00 94.44 96 GLU A CA 1
ATOM 751 C C . GLU A 1 96 ? -6.485 5.753 14.983 1.00 94.44 96 GLU A C 1
ATOM 753 O O . GLU A 1 96 ? -5.609 5.004 15.431 1.00 94.44 96 GLU A O 1
ATOM 758 N N . SER A 1 97 ? -7.013 6.721 15.739 1.00 91.88 97 SER A N 1
ATOM 759 C CA . SER A 1 97 ? -6.597 6.973 17.126 1.00 91.88 97 SER A CA 1
ATOM 760 C C . SER A 1 97 ? -6.901 5.821 18.089 1.00 91.88 97 SER A C 1
ATOM 762 O O . SER A 1 97 ? -6.266 5.724 19.135 1.00 91.88 97 SER A O 1
ATOM 764 N N . ASP A 1 98 ? -7.863 4.961 17.755 1.00 92.06 98 ASP A N 1
ATOM 765 C CA . ASP A 1 98 ? -8.233 3.777 18.539 1.00 92.06 98 ASP A CA 1
ATOM 766 C C . ASP A 1 98 ? -7.363 2.544 18.220 1.00 92.06 98 ASP A C 1
ATOM 768 O O . ASP A 1 98 ? -7.489 1.507 18.872 1.00 92.06 98 ASP A O 1
ATOM 772 N N . GLY A 1 99 ? -6.445 2.660 17.252 1.00 89.44 99 GLY A N 1
ATOM 773 C CA . GLY A 1 99 ? -5.571 1.575 16.813 1.00 89.44 99 GLY A CA 1
ATOM 774 C C . GLY A 1 99 ? -6.186 0.636 15.775 1.00 89.44 99 GLY A C 1
ATOM 775 O O . GLY A 1 99 ? -5.540 -0.357 15.431 1.00 89.44 99 GLY A O 1
ATOM 776 N N . MET A 1 100 ? -7.377 0.936 15.253 1.00 92.50 100 MET A N 1
ATOM 777 C CA . MET A 1 100 ? -7.987 0.211 14.138 1.00 92.50 100 MET A CA 1
ATOM 778 C C . MET A 1 100 ? -7.504 0.764 12.788 1.00 92.50 100 MET A C 1
ATOM 780 O O . MET A 1 100 ? -7.125 1.934 12.701 1.00 92.50 100 MET A O 1
ATOM 784 N N . PRO A 1 101 ? -7.486 -0.043 11.709 1.00 95.00 101 PRO A N 1
ATOM 785 C CA . PRO A 1 101 ? -7.202 0.471 10.374 1.00 95.00 101 PRO A CA 1
ATOM 786 C C . PRO A 1 101 ? -8.227 1.520 9.946 1.00 95.00 101 PRO A C 1
ATOM 788 O O . PRO A 1 101 ? -9.428 1.243 9.934 1.00 95.00 101 PRO A O 1
ATOM 791 N N . LEU A 1 102 ? -7.735 2.678 9.509 1.00 96.38 102 LEU A N 1
ATOM 792 C CA . LEU A 1 102 ? -8.540 3.700 8.860 1.00 96.38 102 LEU A CA 1
ATOM 793 C C . LEU A 1 102 ? -9.182 3.106 7.606 1.00 96.38 102 LEU A C 1
ATOM 795 O O . LEU A 1 102 ? -8.512 2.504 6.762 1.00 96.38 102 LEU A O 1
ATOM 799 N N . LYS A 1 103 ? -10.494 3.283 7.476 1.00 96.38 103 LYS A N 1
ATOM 800 C CA . LYS A 1 103 ? -11.254 2.853 6.305 1.00 96.38 103 LYS A CA 1
ATOM 801 C C . LYS A 1 103 ? -12.388 3.818 6.017 1.00 96.38 103 LYS A C 1
ATOM 803 O O . LYS A 1 103 ? -12.961 4.412 6.923 1.00 96.38 103 LYS A O 1
ATOM 808 N N . PHE A 1 104 ? -12.756 3.909 4.748 1.00 96.38 104 PHE A N 1
ATOM 809 C CA . PHE A 1 104 ? -13.909 4.683 4.303 1.00 96.38 104 PHE A CA 1
ATOM 810 C C . PHE A 1 104 ? -14.908 3.768 3.608 1.00 96.38 104 PHE A C 1
ATOM 812 O O . PHE A 1 104 ? -14.519 2.936 2.788 1.00 96.38 104 PHE A O 1
ATOM 819 N N . GLU A 1 105 ? -16.187 3.927 3.931 1.00 96.56 105 GLU A N 1
ATOM 820 C CA . GLU A 1 105 ? -17.276 3.253 3.229 1.00 96.56 105 GLU A CA 1
ATOM 821 C C . GLU A 1 105 ? -17.497 3.886 1.849 1.00 96.56 105 GLU A C 1
ATOM 823 O O . GLU A 1 105 ? -17.398 5.103 1.670 1.00 96.56 105 GLU A O 1
ATOM 828 N N . ARG A 1 106 ? -17.756 3.038 0.855 1.00 93.00 106 ARG A N 1
ATOM 829 C CA . ARG A 1 106 ? -18.007 3.380 -0.547 1.00 93.00 106 ARG A CA 1
ATOM 830 C C . ARG A 1 106 ? -19.204 2.569 -1.036 1.00 93.00 106 ARG A C 1
ATOM 832 O O . ARG A 1 106 ? -19.470 1.488 -0.522 1.00 93.00 106 ARG A O 1
ATOM 839 N N . GLU A 1 107 ? -19.863 3.017 -2.102 1.00 93.56 107 GLU A N 1
ATOM 840 C CA . GLU A 1 107 ? -20.996 2.285 -2.702 1.00 93.56 10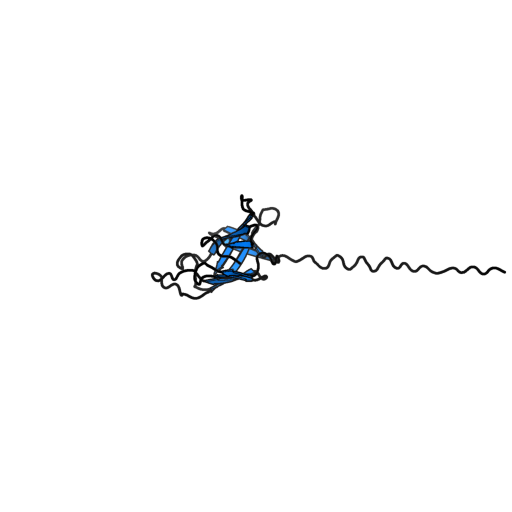7 GLU A CA 1
ATOM 841 C C . GLU A 1 107 ? -20.637 0.842 -3.112 1.00 93.56 107 GLU A C 1
ATOM 843 O O . GLU A 1 107 ? -21.482 -0.052 -3.108 1.00 93.56 107 GLU A O 1
ATOM 848 N N . TYR A 1 108 ? -19.365 0.602 -3.437 1.00 87.44 108 TYR A N 1
ATOM 849 C CA . TYR A 1 108 ? -18.844 -0.696 -3.858 1.00 87.44 108 TYR A CA 1
ATOM 850 C C . TYR A 1 108 ? -18.158 -1.507 -2.742 1.00 87.44 108 TYR A C 1
ATOM 852 O O . TYR A 1 108 ? -17.694 -2.612 -3.025 1.00 87.44 108 TYR A O 1
ATOM 860 N N . GLY A 1 109 ? -18.065 -0.997 -1.506 1.00 94.25 109 GLY A N 1
ATOM 861 C CA . GLY A 1 109 ? -17.387 -1.670 -0.391 1.00 94.25 109 GLY A CA 1
ATOM 862 C C . GLY A 1 109 ? -16.595 -0.714 0.506 1.00 94.25 109 GLY A C 1
ATOM 863 O O . GLY A 1 109 ? -17.121 0.300 0.950 1.00 94.25 109 GLY A O 1
ATOM 864 N N . TYR A 1 110 ? -15.326 -1.024 0.783 1.00 95.81 110 TYR A N 1
ATOM 865 C CA . TYR A 1 110 ? -14.462 -0.212 1.651 1.00 95.81 110 TYR A CA 1
ATOM 866 C C . TYR A 1 110 ? -13.158 0.185 0.958 1.00 95.81 110 TYR A C 1
ATOM 868 O O . TYR A 1 110 ? -12.587 -0.600 0.206 1.00 95.81 110 TYR A O 1
ATOM 876 N N . SER A 1 111 ? -12.647 1.378 1.259 1.00 95.81 111 SER A N 1
ATOM 877 C CA . SER A 1 111 ? -11.305 1.814 0.856 1.00 95.81 111 SER A CA 1
ATOM 878 C C . SER A 1 111 ? -10.408 1.998 2.078 1.00 95.81 111 SER A C 1
ATOM 880 O O . SER A 1 111 ? -10.764 2.764 2.975 1.00 95.81 111 SER A O 1
ATOM 882 N N . TYR A 1 112 ? -9.248 1.343 2.079 1.00 96.94 112 TYR A N 1
ATOM 883 C CA . TYR A 1 112 ? -8.245 1.385 3.143 1.00 96.94 112 TYR A CA 1
ATOM 884 C C . TYR A 1 112 ? -7.004 2.137 2.657 1.00 96.94 112 TYR A C 1
ATOM 886 O O . TYR A 1 112 ? -6.323 1.631 1.761 1.00 96.94 112 TYR A O 1
ATOM 894 N N . PRO A 1 113 ? -6.683 3.314 3.219 1.00 96.31 113 PRO A N 1
ATOM 895 C CA . PRO A 1 113 ? -5.428 3.992 2.934 1.00 96.31 113 PRO A CA 1
ATOM 896 C C . PRO A 1 113 ? -4.234 3.111 3.299 1.00 96.31 113 PRO A C 1
ATOM 898 O O . PRO A 1 113 ? -4.142 2.591 4.416 1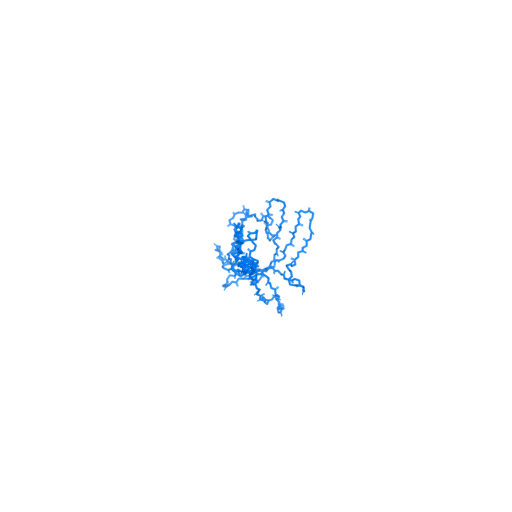.00 96.31 113 PRO A O 1
ATOM 901 N N . VAL A 1 114 ? -3.300 2.983 2.367 1.00 96.38 114 VAL A N 1
ATOM 902 C CA . VAL A 1 114 ? -2.062 2.226 2.523 1.00 96.38 114 VAL A CA 1
ATOM 903 C C . VAL A 1 114 ? -0.873 3.132 2.233 1.00 96.38 114 VAL A C 1
ATOM 905 O O . VAL A 1 114 ? -0.895 3.929 1.297 1.00 96.38 114 VAL A O 1
ATOM 908 N N . ILE A 1 115 ? 0.170 3.019 3.052 1.00 96.94 115 ILE A N 1
ATOM 909 C CA . ILE A 1 115 ? 1.465 3.638 2.775 1.00 96.94 115 ILE A CA 1
ATOM 910 C C . ILE A 1 115 ? 2.363 2.577 2.159 1.00 96.94 115 ILE A C 1
ATOM 912 O O . ILE A 1 115 ? 2.535 1.513 2.752 1.00 96.94 115 ILE A O 1
ATOM 916 N N . LEU A 1 116 ? 2.953 2.891 1.009 1.00 95.94 116 LEU A N 1
ATOM 917 C CA . LEU A 1 116 ? 4.028 2.138 0.375 1.00 95.94 116 LEU A CA 1
ATOM 918 C C . LEU A 1 116 ? 5.297 2.989 0.447 1.00 95.94 116 LEU A C 1
ATOM 920 O O . LEU A 1 116 ? 5.280 4.169 0.106 1.00 95.94 116 LEU A O 1
ATOM 924 N N . LYS A 1 117 ? 6.409 2.414 0.890 1.00 95.88 117 LYS A N 1
ATOM 925 C CA . LYS A 1 117 ? 7.694 3.103 1.020 1.00 95.88 117 LYS A CA 1
ATOM 926 C C . LYS A 1 117 ? 8.772 2.303 0.309 1.00 95.88 117 LYS A C 1
ATOM 928 O O . LYS A 1 117 ? 8.993 1.150 0.653 1.00 95.88 117 LYS A O 1
ATOM 933 N N . SER A 1 118 ? 9.480 2.911 -0.632 1.00 94.38 118 SER A N 1
ATOM 934 C CA . SER A 1 118 ? 10.596 2.254 -1.315 1.00 94.38 118 SER A CA 1
ATOM 935 C C . SER A 1 118 ? 11.772 2.005 -0.362 1.00 94.38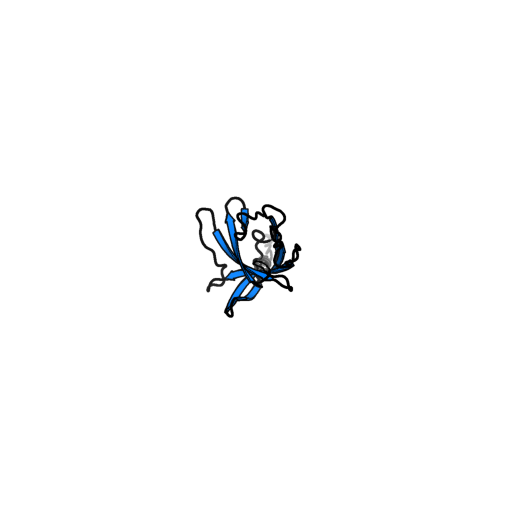 118 SER A C 1
ATOM 937 O O . SER A 1 118 ? 12.115 2.866 0.457 1.00 94.38 118 SER A O 1
ATOM 939 N N . GLN A 1 119 ? 12.404 0.831 -0.470 1.00 90.19 119 GLN A N 1
ATOM 940 C CA . GLN A 1 119 ? 13.591 0.462 0.314 1.00 90.19 119 GLN A CA 1
ATOM 941 C C . GLN A 1 119 ? 14.926 0.775 -0.383 1.00 90.19 119 GLN A C 1
ATOM 943 O O . GLN A 1 119 ? 15.971 0.759 0.268 1.00 90.19 119 GLN A O 1
ATOM 948 N N . SER A 1 120 ? 14.929 1.077 -1.684 1.00 71.31 120 SER A N 1
ATOM 949 C CA . SER A 1 120 ? 16.154 1.301 -2.471 1.00 71.31 120 SER A CA 1
ATOM 950 C C . SER A 1 120 ? 16.034 2.551 -3.346 1.00 71.31 120 SER A C 1
ATOM 952 O O . SER A 1 120 ? 14.982 3.168 -3.374 1.00 71.31 120 SER A O 1
ATOM 954 N N . GLY A 1 121 ? 17.103 2.961 -4.044 1.00 69.44 121 GLY A N 1
ATOM 955 C CA . GLY A 1 121 ? 17.172 4.191 -4.863 1.00 69.44 121 GLY A CA 1
ATOM 956 C C . GLY A 1 121 ? 16.124 4.347 -5.983 1.00 69.44 121 GLY A C 1
ATOM 957 O O . GLY A 1 121 ? 16.174 5.327 -6.723 1.00 69.44 121 GLY A O 1
ATOM 958 N N . ASN A 1 122 ? 15.179 3.415 -6.091 1.00 78.69 122 ASN A N 1
ATOM 959 C CA . ASN A 1 122 ? 13.967 3.523 -6.889 1.00 78.69 122 ASN A CA 1
ATOM 960 C C . ASN A 1 122 ? 12.884 4.274 -6.108 1.00 78.69 122 ASN A C 1
ATOM 962 O O . ASN A 1 122 ? 12.830 4.231 -4.883 1.00 78.69 122 ASN A O 1
ATOM 966 N N . HIS A 1 123 ? 12.017 4.976 -6.814 1.00 85.56 123 HIS A N 1
ATOM 967 C CA . HIS A 1 123 ? 11.050 5.885 -6.214 1.00 85.56 123 HIS A CA 1
ATOM 968 C C . HIS A 1 123 ? 9.731 5.778 -6.990 1.00 85.56 123 HIS A C 1
ATOM 970 O O . HIS A 1 123 ? 9.720 5.353 -8.149 1.00 85.56 123 HIS A O 1
ATOM 976 N N . PHE A 1 124 ? 8.637 6.145 -6.336 1.00 86.81 124 PHE A N 1
ATOM 977 C CA . PHE A 1 124 ? 7.304 6.326 -6.894 1.00 86.81 124 PHE A CA 1
ATOM 978 C C . PHE A 1 124 ? 7.235 7.587 -7.784 1.00 86.81 124 PHE A C 1
ATOM 980 O O . PHE A 1 124 ? 8.170 8.391 -7.803 1.00 86.81 124 PHE A O 1
ATOM 987 N N . GLU A 1 125 ? 6.142 7.733 -8.537 1.00 81.25 125 GLU A N 1
ATOM 988 C CA . GLU A 1 125 ? 5.796 8.940 -9.309 1.00 81.25 125 GLU A CA 1
ATOM 989 C C . GLU A 1 125 ? 6.902 9.444 -10.257 1.00 81.25 125 GLU A C 1
ATOM 991 O O . GLU A 1 125 ? 7.319 10.595 -10.215 1.00 81.25 125 GLU A O 1
ATOM 996 N N . GLY A 1 126 ? 7.411 8.580 -11.140 1.00 76.25 126 GLY A N 1
ATOM 997 C CA . GLY A 1 126 ? 8.481 8.983 -12.066 1.00 76.25 126 GLY A CA 1
ATOM 998 C C . GLY A 1 126 ? 9.844 9.135 -11.383 1.00 76.25 126 GLY A C 1
ATOM 999 O O . GLY A 1 126 ? 10.695 9.897 -11.837 1.00 76.25 126 GLY A O 1
ATOM 1000 N N . CYS A 1 127 ? 10.043 8.358 -10.322 1.00 80.25 127 CYS A N 1
ATOM 1001 C CA . CYS A 1 127 ? 11.257 8.245 -9.534 1.00 80.25 127 CYS A CA 1
ATOM 1002 C C . CYS A 1 127 ? 11.621 9.450 -8.649 1.00 80.25 127 CYS A C 1
ATOM 1004 O O . CYS A 1 127 ? 12.799 9.655 -8.350 1.00 80.25 127 CYS A O 1
ATOM 1006 N N . THR A 1 128 ? 10.631 10.193 -8.162 1.00 84.50 128 THR A N 1
ATOM 1007 C CA . THR A 1 128 ? 10.848 11.324 -7.244 1.00 84.50 128 THR A CA 1
ATOM 1008 C C . THR A 1 128 ? 10.473 10.999 -5.803 1.00 84.50 128 THR A C 1
ATOM 1010 O O . THR A 1 128 ? 11.181 11.393 -4.876 1.00 84.50 128 THR A O 1
ATOM 1013 N N . GLU A 1 129 ? 9.404 10.230 -5.597 1.00 88.44 129 GLU A N 1
ATOM 1014 C CA . GLU A 1 129 ? 8.817 10.048 -4.272 1.00 88.44 129 GLU A CA 1
ATOM 1015 C C . GLU A 1 129 ? 9.249 8.741 -3.608 1.00 88.44 129 GLU A C 1
ATOM 1017 O O . GLU A 1 129 ? 9.103 7.652 -4.151 1.00 88.44 129 GLU A O 1
ATOM 1022 N N . LYS A 1 130 ? 9.765 8.798 -2.377 1.00 92.06 130 LYS A N 1
ATOM 1023 C CA . LYS A 1 130 ? 10.088 7.565 -1.622 1.00 92.06 130 LYS A CA 1
ATOM 1024 C C . LYS A 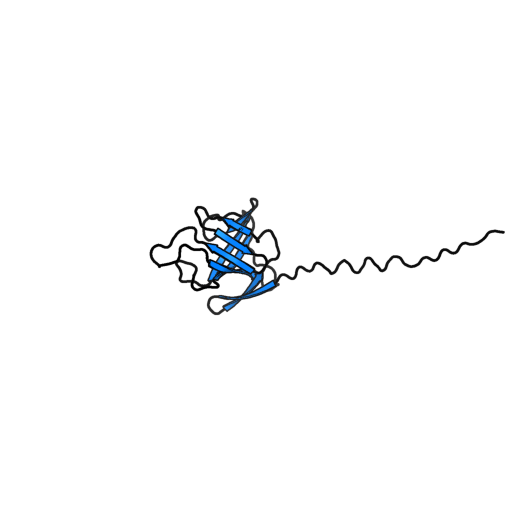1 130 ? 8.855 6.892 -1.044 1.00 92.06 130 LYS A C 1
ATOM 1026 O O . LYS A 1 130 ? 8.930 5.727 -0.653 1.00 92.06 130 LYS A O 1
ATOM 1031 N N . ILE A 1 131 ? 7.763 7.638 -0.931 1.00 93.50 131 ILE A N 1
ATOM 1032 C CA . ILE A 1 131 ? 6.537 7.219 -0.275 1.00 93.50 131 ILE A CA 1
ATOM 1033 C C . ILE A 1 131 ? 5.376 7.474 -1.220 1.00 93.50 131 ILE A C 1
ATOM 1035 O O . ILE A 1 131 ? 5.230 8.576 -1.730 1.00 93.50 131 ILE A O 1
ATOM 1039 N N . LEU A 1 132 ? 4.538 6.463 -1.391 1.00 92.94 132 LEU A N 1
ATOM 1040 C CA . LEU A 1 132 ? 3.268 6.555 -2.087 1.00 92.94 132 LEU A CA 1
ATOM 1041 C C . LEU A 1 132 ? 2.151 6.263 -1.089 1.00 92.94 132 LEU A C 1
ATOM 1043 O O . LEU A 1 132 ? 2.192 5.262 -0.369 1.00 92.94 132 LEU A O 1
ATOM 1047 N N . VAL A 1 133 ? 1.159 7.148 -1.040 1.00 93.50 133 VAL A N 1
ATOM 1048 C CA . VAL A 1 133 ? -0.094 6.903 -0.323 1.00 93.50 133 VAL A CA 1
ATOM 1049 C C . VAL A 1 133 ? -1.134 6.494 -1.350 1.00 93.50 133 VAL A C 1
ATOM 1051 O O . VAL A 1 133 ? -1.415 7.239 -2.284 1.00 93.50 133 VAL A O 1
ATOM 1054 N N . ASP A 1 134 ? -1.701 5.313 -1.163 1.00 93.44 134 ASP A N 1
ATOM 1055 C CA . ASP A 1 134 ? -2.660 4.711 -2.083 1.00 93.44 134 ASP A CA 1
ATOM 1056 C C . ASP A 1 134 ? -3.824 4.094 -1.294 1.00 93.44 134 ASP A C 1
ATOM 1058 O O . ASP A 1 134 ? -3.924 4.261 -0.076 1.00 93.44 134 ASP A O 1
ATOM 1062 N N . TYR A 1 135 ? -4.719 3.376 -1.967 1.00 94.75 135 TYR A N 1
ATOM 1063 C CA . TYR A 1 135 ? -5.865 2.720 -1.359 1.00 94.75 135 TYR A CA 1
ATOM 1064 C C . TYR A 1 135 ? -5.980 1.265 -1.806 1.00 94.75 135 TYR A C 1
ATOM 1066 O O . TYR A 1 135 ? -5.982 0.966 -3.000 1.00 94.75 135 TYR A O 1
ATOM 1074 N N . LEU A 1 136 ? -6.181 0.374 -0.833 1.00 94.88 136 LEU A N 1
ATOM 1075 C CA . LEU A 1 136 ? -6.699 -0.972 -1.067 1.00 94.88 136 LEU A CA 1
ATOM 1076 C C . LEU A 1 136 ? -8.229 -0.920 -1.026 1.00 94.88 136 LEU A C 1
ATOM 1078 O O . LEU A 1 136 ? -8.827 -0.517 -0.027 1.00 94.88 136 LEU A O 1
ATOM 1082 N N . LEU A 1 137 ? -8.871 -1.309 -2.121 1.00 94.50 137 LEU A N 1
ATOM 1083 C CA . LEU A 1 137 ? -10.318 -1.276 -2.298 1.00 94.50 137 LEU A CA 1
ATOM 1084 C C . LEU A 1 137 ? -10.875 -2.684 -2.097 1.00 94.50 137 LEU A C 1
ATOM 1086 O O . LEU A 1 137 ? -10.705 -3.546 -2.956 1.00 94.50 137 LEU A O 1
ATOM 1090 N N . VAL A 1 138 ? -11.549 -2.921 -0.977 1.00 94.00 138 VAL A N 1
ATOM 1091 C CA . VAL A 1 138 ? -12.241 -4.183 -0.696 1.00 94.00 138 VAL A CA 1
ATOM 1092 C C . VAL A 1 138 ? -13.648 -4.088 -1.272 1.00 94.00 138 VAL A C 1
ATOM 1094 O O . VAL A 1 138 ? -14.516 -3.421 -0.705 1.00 94.00 138 VAL A O 1
ATOM 1097 N N . LYS A 1 139 ? -13.849 -4.728 -2.423 1.00 92.12 139 LYS A N 1
ATOM 1098 C CA . LYS A 1 139 ? -15.108 -4.790 -3.172 1.00 92.12 139 LYS A CA 1
ATOM 1099 C C . LYS A 1 139 ? -15.741 -6.180 -3.027 1.00 92.12 139 LYS A C 1
ATOM 1101 O O . LYS A 1 139 ? -15.127 -7.110 -2.507 1.00 92.12 139 LYS A O 1
ATOM 1106 N N . LYS A 1 140 ? -16.969 -6.353 -3.529 1.00 89.62 140 LYS A N 1
ATOM 1107 C CA . LYS A 1 140 ? -17.649 -7.669 -3.553 1.00 89.62 140 LYS A CA 1
ATOM 1108 C C . LYS A 1 140 ? -16.903 -8.727 -4.378 1.00 89.62 140 LYS A C 1
ATOM 1110 O O . LYS A 1 140 ? -17.042 -9.910 -4.094 1.00 89.62 140 LYS A O 1
ATOM 1115 N N . ASP A 1 141 ? -16.164 -8.305 -5.401 1.00 88.88 141 ASP A N 1
ATOM 1116 C CA . ASP A 1 141 ? -15.451 -9.171 -6.345 1.00 88.88 141 ASP A CA 1
ATOM 1117 C C . ASP A 1 141 ? -13.972 -9.397 -5.983 1.00 88.88 141 ASP A C 1
ATOM 1119 O O . ASP A 1 141 ? -13.297 -10.164 -6.663 1.00 88.88 141 ASP A O 1
ATOM 1123 N N . GLY A 1 142 ? -13.465 -8.764 -4.919 1.00 90.12 142 GLY A N 1
ATOM 1124 C CA . GLY A 1 142 ? -12.089 -8.933 -4.456 1.00 90.12 142 GLY A CA 1
ATOM 1125 C C . GLY A 1 142 ? -11.451 -7.643 -3.946 1.00 90.12 142 GLY A C 1
ATOM 1126 O O . GLY A 1 142 ? -12.123 -6.637 -3.714 1.00 90.12 142 GLY A O 1
ATOM 1127 N N . VAL A 1 143 ? -10.128 -7.685 -3.766 1.00 91.88 143 VAL A N 1
ATOM 1128 C CA . VAL A 1 143 ? -9.325 -6.530 -3.345 1.00 91.88 143 VAL A CA 1
ATOM 1129 C C . VAL A 1 143 ? -8.605 -5.940 -4.553 1.00 91.88 143 VAL A C 1
ATOM 1131 O O . VAL A 1 143 ? -7.961 -6.662 -5.314 1.00 91.88 143 VAL A O 1
ATOM 1134 N N . HIS A 1 144 ? -8.716 -4.624 -4.712 1.00 91.44 144 HIS A N 1
ATOM 1135 C CA . HIS A 1 144 ? -8.112 -3.861 -5.804 1.00 91.44 144 HIS A CA 1
ATOM 1136 C C . HIS A 1 144 ? -7.177 -2.777 -5.252 1.00 91.44 144 HIS A C 1
ATOM 1138 O O . HIS A 1 144 ? -7.270 -2.437 -4.074 1.00 91.44 144 HIS A O 1
ATOM 1144 N N . VAL A 1 145 ? -6.308 -2.208 -6.087 1.00 89.44 145 VAL A N 1
ATOM 1145 C CA . VAL A 1 145 ? -5.417 -1.083 -5.726 1.00 89.44 145 VAL A CA 1
ATOM 1146 C C . VAL A 1 145 ? -5.764 0.148 -6.570 1.00 89.44 145 VAL A C 1
ATOM 1148 O O . VAL A 1 145 ? -6.019 0.014 -7.769 1.00 89.44 145 VAL A O 1
ATOM 1151 N N . SER A 1 146 ? -5.816 1.334 -5.953 1.00 81.06 146 SER A N 1
ATOM 1152 C CA . SER A 1 146 ? -6.365 2.546 -6.582 1.00 81.06 146 SER A CA 1
ATOM 1153 C C . SER A 1 146 ? -5.413 3.297 -7.519 1.00 81.06 146 SER A C 1
ATOM 1155 O O . SER A 1 146 ? -5.918 3.949 -8.430 1.00 81.06 146 SER A O 1
ATOM 1157 N N . SER A 1 147 ? -4.088 3.241 -7.348 1.00 64.75 147 SER A N 1
ATOM 1158 C CA . SER A 1 147 ? -3.125 4.066 -8.114 1.00 64.75 147 SER A CA 1
ATOM 1159 C C . SER A 1 147 ? -3.059 3.816 -9.629 1.00 64.75 147 SER A C 1
ATOM 1161 O O . SER A 1 147 ? -2.281 4.474 -10.318 1.00 64.75 147 SER A O 1
ATOM 1163 N N . SER A 1 148 ? -3.852 2.893 -10.181 1.00 54.88 148 SER A N 1
ATOM 1164 C CA . SER A 1 148 ? -3.781 2.545 -11.604 1.00 54.88 148 SER A CA 1
ATOM 1165 C C . SER A 1 148 ? -5.074 1.927 -12.162 1.00 54.88 148 SER A C 1
ATOM 1167 O O . SER A 1 148 ? -4.998 0.959 -12.916 1.00 54.88 148 SER A O 1
ATOM 1169 N N . ASP A 1 149 ? -6.248 2.456 -11.806 1.00 52.91 149 ASP A N 1
ATOM 1170 C CA . ASP A 1 149 ? -7.536 2.044 -12.396 1.00 52.91 149 ASP A CA 1
ATOM 1171 C C . ASP A 1 149 ? -7.701 0.509 -12.484 1.00 52.91 149 ASP A C 1
ATOM 1173 O O . ASP A 1 149 ? -7.650 -0.091 -13.556 1.00 52.91 149 ASP A O 1
ATOM 1177 N N . ASP A 1 150 ? -7.904 -0.128 -11.325 1.00 62.03 150 ASP A N 1
ATOM 1178 C CA . ASP A 1 150 ? -8.258 -1.549 -11.178 1.00 62.03 150 ASP A CA 1
ATOM 1179 C C . ASP A 1 150 ? -7.109 -2.569 -11.267 1.00 62.03 150 ASP A C 1
ATOM 1181 O O . ASP A 1 150 ? -7.247 -3.612 -11.911 1.00 62.03 150 ASP A O 1
ATOM 1185 N N . TRP A 1 151 ? -5.997 -2.361 -10.553 1.00 76.44 151 TRP A N 1
ATOM 1186 C CA . TRP A 1 151 ? -5.104 -3.496 -10.272 1.00 76.44 151 TRP A CA 1
ATOM 1187 C C . TRP A 1 151 ? -5.846 -4.520 -9.416 1.00 76.44 151 TRP A C 1
ATOM 1189 O O . TRP A 1 151 ? -6.323 -4.176 -8.333 1.00 76.44 151 TRP A O 1
ATOM 1199 N N . LYS A 1 152 ? -5.936 -5.770 -9.883 1.00 80.00 152 LYS A N 1
ATOM 1200 C CA . LYS A 1 152 ? -6.751 -6.827 -9.257 1.00 80.00 152 LYS A CA 1
ATOM 1201 C C . LYS A 1 152 ? -5.880 -7.935 -8.689 1.00 80.00 152 LYS A C 1
ATOM 1203 O O . LYS A 1 152 ? -4.877 -8.308 -9.302 1.00 80.00 152 LYS A O 1
ATOM 1208 N N . LYS A 1 153 ? -6.268 -8.446 -7.524 1.00 81.94 153 LYS A N 1
ATOM 1209 C CA . LYS A 1 153 ? -5.664 -9.631 -6.909 1.00 81.94 153 LYS A CA 1
ATOM 1210 C C . LYS A 1 153 ? -6.091 -10.916 -7.619 1.00 81.94 153 LYS A C 1
ATOM 1212 O O . LYS A 1 153 ? -7.295 -11.029 -7.935 1.00 81.94 153 LYS A O 1
#

Radius of gyration: 23.89 Å; chains: 1; bounding box: 42×72×74 Å

Secondary structure (DSSP, 8-state):
-----------TTSSSTTSSSS-----EEEEEEETTEEEEEEE---TTT-EEEE-SSS-EEEE-TTSEEEEE-SS--TTTT--SS-EEEEEEEEB-TTSSBP-EEETTEEEEEEEEEESSS--HHHHTBSEEEEEEEEETTEEEEGGGT-EE-